Protein AF-A0A183DKF8-F1 (afdb_monomer)

Radius of gyration: 17.33 Å; Cα contacts (8 Å, |Δi|>4): 117; chains: 1; bounding box: 49×32×44 Å

Mean predicted aligned error: 6.71 Å

Sequence (115 aa):
MRLKLEANTQRLRLPPWLKRDIPPLDDANFTRMKKQVKKLKLATVCEEARCPNIGECWGGSKESLSTATIMLMGDTCTRGCKFCSVKTARKPPPLNPEEPLNTAKAIADWGLSYV

Structure (mmCIF, N/CA/C/O backbone):
data_AF-A0A183DKF8-F1
#
_entry.id   AF-A0A183DKF8-F1
#
loop_
_atom_site.group_PDB
_atom_site.id
_atom_site.type_symbol
_atom_site.label_atom_id
_atom_site.label_alt_id
_atom_site.label_comp_id
_atom_site.label_asym_id
_atom_site.label_entity_id
_atom_site.label_seq_id
_atom_site.pdbx_PDB_ins_code
_atom_site.Cartn_x
_atom_site.Cartn_y
_atom_site.Cartn_z
_atom_site.occupancy
_atom_site.B_iso_or_equiv
_atom_site.auth_seq_id
_atom_site.auth_comp_id
_atom_site.auth_asym_id
_atom_site.auth_atom_id
_atom_site.pdbx_PDB_model_num
ATOM 1 N N . MET A 1 1 ? 31.994 3.267 16.272 1.00 41.75 1 MET A N 1
ATOM 2 C CA . MET A 1 1 ? 31.149 4.480 16.338 1.00 41.75 1 MET A CA 1
ATOM 3 C C . MET A 1 1 ? 29.832 4.119 17.024 1.00 41.75 1 MET A C 1
ATOM 5 O O . MET A 1 1 ? 28.989 3.487 16.407 1.00 41.75 1 MET A O 1
ATOM 9 N N . ARG A 1 2 ? 29.686 4.401 18.328 1.00 42.19 2 ARG A N 1
ATOM 10 C CA . ARG A 1 2 ? 28.430 4.177 19.069 1.00 42.19 2 ARG A CA 1
ATOM 11 C C . ARG A 1 2 ? 27.623 5.471 19.024 1.00 42.19 2 ARG A C 1
ATOM 13 O O . ARG A 1 2 ? 28.054 6.464 19.601 1.00 42.19 2 ARG A O 1
ATOM 20 N N . LEU A 1 3 ? 26.488 5.464 18.333 1.00 54.59 3 LEU A N 1
ATOM 21 C CA . LEU A 1 3 ? 25.546 6.582 18.362 1.00 54.59 3 LEU A CA 1
ATOM 22 C C . LEU A 1 3 ? 24.864 6.585 19.738 1.00 54.59 3 LEU A C 1
ATOM 24 O O . LEU A 1 3 ? 24.054 5.709 20.031 1.00 54.59 3 LEU A O 1
ATOM 28 N N . LYS A 1 4 ? 25.241 7.528 20.609 1.00 54.50 4 LYS A N 1
ATOM 29 C CA . LYS A 1 4 ? 24.515 7.807 21.854 1.00 54.50 4 LYS A CA 1
ATOM 30 C C . LYS A 1 4 ? 23.307 8.677 21.505 1.00 54.50 4 LYS A C 1
ATOM 32 O O . LYS A 1 4 ? 23.466 9.735 20.905 1.00 54.50 4 LYS A O 1
ATOM 37 N N . LEU A 1 5 ? 22.109 8.213 21.847 1.00 59.19 5 LEU A N 1
ATOM 38 C CA . LEU A 1 5 ? 20.891 9.016 21.761 1.00 59.19 5 LEU A CA 1
ATOM 39 C C . LEU A 1 5 ? 20.886 9.984 22.947 1.00 59.19 5 LEU A C 1
ATOM 41 O O . LEU A 1 5 ? 20.561 9.588 24.063 1.00 59.19 5 LEU A O 1
ATOM 45 N N . GLU A 1 6 ? 21.296 11.231 22.724 1.00 60.94 6 GLU A N 1
ATOM 46 C CA . GLU A 1 6 ? 21.173 12.274 23.741 1.00 60.94 6 GLU A CA 1
ATOM 47 C C . GLU A 1 6 ? 19.728 12.786 23.820 1.00 60.94 6 GLU A C 1
ATOM 49 O O . GLU A 1 6 ? 19.030 12.951 22.813 1.00 60.94 6 GLU A O 1
ATOM 54 N N . ALA A 1 7 ? 19.270 13.004 25.054 1.00 57.56 7 ALA A N 1
ATOM 55 C CA . ALA A 1 7 ? 17.888 13.270 25.453 1.00 57.56 7 ALA A CA 1
ATOM 56 C C . ALA A 1 7 ? 17.376 14.682 25.096 1.00 57.56 7 ALA A C 1
ATOM 58 O O . ALA A 1 7 ? 16.507 15.222 25.773 1.00 57.56 7 ALA A O 1
ATOM 59 N N . ASN A 1 8 ? 17.907 15.282 24.029 1.00 60.06 8 ASN A N 1
ATOM 60 C CA . ASN A 1 8 ? 17.484 16.577 23.507 1.00 60.06 8 ASN A CA 1
ATOM 61 C C . ASN A 1 8 ? 17.285 16.449 21.988 1.00 60.06 8 ASN A C 1
ATOM 63 O O . ASN A 1 8 ? 18.125 16.820 21.170 1.00 60.06 8 ASN A O 1
ATOM 67 N N . THR A 1 9 ? 16.235 15.719 21.611 1.00 58.97 9 THR A N 1
ATOM 68 C CA . THR A 1 9 ? 16.239 14.909 20.386 1.00 58.97 9 THR A CA 1
ATOM 69 C C . THR A 1 9 ? 15.758 15.687 19.160 1.00 58.97 9 THR A C 1
ATOM 71 O O . THR A 1 9 ? 14.678 15.441 18.621 1.00 58.97 9 THR A O 1
ATOM 74 N N . GLN A 1 10 ? 16.578 16.6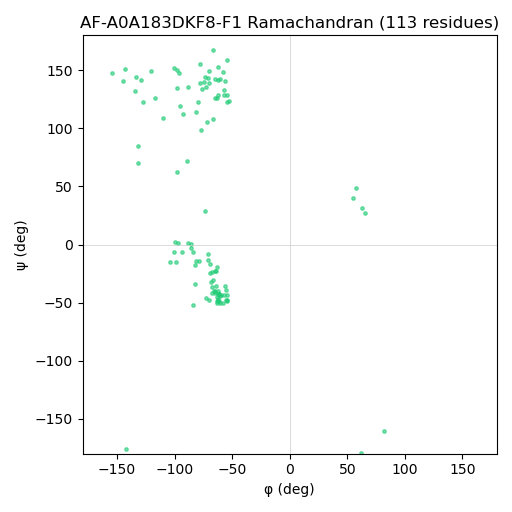18 18.668 1.00 71.50 10 GLN A N 1
ATOM 75 C CA . GLN A 1 10 ? 16.447 17.066 17.281 1.00 71.50 10 GLN A CA 1
ATOM 76 C C . GLN A 1 10 ? 16.573 15.828 16.376 1.00 71.50 10 GLN A C 1
ATOM 78 O O . GLN A 1 10 ? 17.500 15.031 16.539 1.00 71.50 10 GLN A O 1
ATOM 83 N N . ARG A 1 11 ? 15.616 15.615 15.457 1.00 76.19 11 ARG A N 1
ATOM 84 C CA . ARG A 1 11 ? 15.648 14.454 14.550 1.00 76.19 11 ARG A CA 1
ATOM 85 C C . ARG A 1 11 ? 17.002 14.401 13.842 1.00 76.19 11 ARG A C 1
ATOM 87 O O . ARG A 1 11 ? 17.378 15.359 13.166 1.00 76.19 11 ARG A O 1
ATOM 94 N N . LEU A 1 12 ? 17.702 13.273 13.975 1.00 85.81 12 LEU A N 1
ATOM 95 C CA . LEU A 1 12 ? 18.946 13.033 13.250 1.00 85.81 12 LEU A CA 1
ATOM 96 C C . LEU A 1 12 ? 18.680 13.157 11.746 1.00 85.81 12 LEU A C 1
ATOM 98 O O . LEU A 1 12 ? 17.699 12.613 11.231 1.00 85.81 12 LEU A O 1
ATOM 102 N N . ARG A 1 13 ? 19.541 13.897 11.041 1.00 88.81 13 ARG A N 1
ATOM 103 C CA . ARG A 1 13 ? 19.451 14.009 9.581 1.00 88.81 13 ARG A CA 1
ATOM 104 C C . ARG A 1 13 ? 19.719 12.650 8.945 1.00 88.81 13 ARG A C 1
ATOM 106 O O . ARG A 1 13 ? 20.597 11.914 9.393 1.00 88.81 13 ARG A O 1
ATOM 113 N N . LEU A 1 14 ? 18.990 12.352 7.872 1.00 89.06 14 LEU A N 1
ATOM 114 C CA . LEU A 1 14 ? 19.184 11.119 7.120 1.00 89.06 14 LEU A CA 1
ATOM 115 C C . LEU A 1 14 ? 20.581 11.119 6.464 1.00 89.06 14 LEU A C 1
ATOM 117 O O . LEU A 1 14 ? 20.896 12.076 5.741 1.00 89.06 14 LEU A O 1
ATOM 121 N N . PRO A 1 15 ? 21.412 10.084 6.692 1.00 92.81 15 PRO A N 1
ATOM 122 C CA . PRO A 1 15 ? 22.702 9.953 6.025 1.00 92.81 15 PRO A CA 1
ATOM 123 C C . PRO A 1 15 ? 22.553 9.937 4.494 1.00 92.81 15 PRO A C 1
ATOM 125 O O . PRO A 1 15 ? 21.551 9.419 3.999 1.00 92.81 15 PRO A O 1
ATOM 128 N N . PRO A 1 16 ? 23.535 10.451 3.726 1.00 93.12 16 PRO A N 1
ATOM 129 C CA . PRO A 1 16 ? 23.439 10.517 2.266 1.00 93.12 16 PRO A CA 1
ATOM 130 C C . PRO A 1 16 ? 23.153 9.171 1.588 1.00 93.12 16 PRO A C 1
ATOM 132 O O . PRO A 1 16 ? 22.327 9.122 0.690 1.00 93.12 16 PRO A O 1
ATOM 135 N N . TRP A 1 17 ? 23.759 8.081 2.065 1.00 91.69 17 TRP A N 1
ATOM 136 C CA . TRP A 1 17 ? 23.607 6.732 1.498 1.00 91.69 17 TRP A CA 1
ATOM 137 C C . TRP A 1 17 ? 22.230 6.090 1.732 1.00 91.69 17 TRP A C 1
ATOM 139 O O . TRP A 1 17 ? 21.927 5.070 1.124 1.00 91.69 17 TRP A O 1
ATOM 149 N N . LEU A 1 18 ? 21.407 6.655 2.621 1.00 90.38 18 LEU A N 1
ATOM 150 C CA . LEU A 1 18 ? 20.053 6.167 2.908 1.00 90.38 18 LEU A CA 1
ATOM 151 C C . LEU A 1 18 ? 18.976 7.004 2.198 1.00 90.38 18 LEU A C 1
ATOM 153 O O . LEU A 1 18 ? 17.790 6.675 2.254 1.00 90.38 18 LEU A O 1
ATOM 157 N N . LYS A 1 19 ? 19.368 8.108 1.549 1.00 90.12 19 LYS A N 1
ATOM 158 C CA . LYS A 1 19 ? 18.454 8.912 0.738 1.00 90.12 19 LYS A CA 1
ATOM 159 C C . LYS A 1 19 ? 18.087 8.144 -0.526 1.00 90.12 19 LYS A C 1
ATOM 161 O O . LYS A 1 19 ? 18.915 7.447 -1.102 1.00 90.12 19 LYS A O 1
ATOM 166 N N . ARG A 1 20 ? 16.837 8.303 -0.940 1.00 86.50 20 ARG A N 1
ATOM 167 C CA . ARG A 1 20 ? 16.294 7.759 -2.182 1.00 86.50 20 ARG A CA 1
ATOM 168 C C . ARG A 1 20 ? 15.783 8.895 -3.039 1.00 86.50 20 ARG A C 1
ATOM 170 O O . ARG A 1 20 ? 15.315 9.904 -2.502 1.00 86.50 20 ARG A O 1
ATOM 177 N N . ASP A 1 21 ? 15.859 8.694 -4.341 1.00 82.50 21 ASP A N 1
ATOM 178 C CA . ASP A 1 21 ? 15.272 9.612 -5.298 1.00 82.50 21 ASP A CA 1
ATOM 179 C C . ASP A 1 21 ? 13.749 9.528 -5.247 1.00 82.50 21 ASP A C 1
ATOM 181 O O . ASP A 1 21 ? 13.154 8.501 -4.904 1.00 82.50 21 ASP A O 1
ATOM 185 N N . ILE A 1 22 ? 13.110 10.655 -5.542 1.00 80.94 22 ILE A N 1
ATOM 186 C CA . ILE A 1 22 ? 11.655 10.728 -5.598 1.00 80.94 22 ILE A CA 1
ATOM 187 C C . ILE A 1 22 ? 11.218 10.067 -6.910 1.00 80.94 22 ILE A C 1
ATOM 189 O O . ILE A 1 22 ? 11.798 10.389 -7.949 1.00 80.94 22 ILE A O 1
ATOM 193 N N . PRO A 1 23 ? 10.203 9.180 -6.889 1.00 74.44 23 PRO A N 1
ATOM 194 C CA . PRO A 1 23 ? 9.689 8.565 -8.103 1.00 74.44 23 PR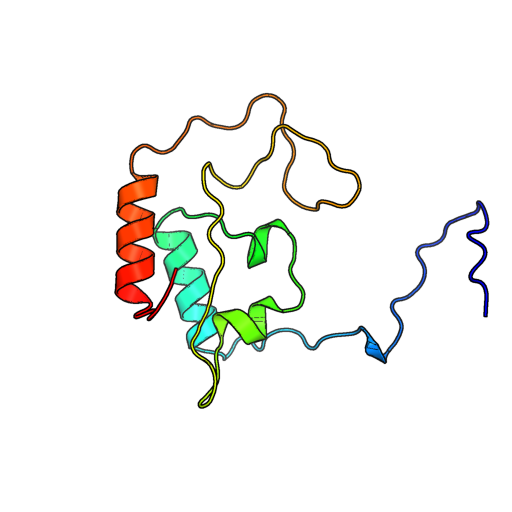O A CA 1
ATOM 195 C C . PRO A 1 23 ? 9.296 9.647 -9.114 1.00 74.44 23 PRO A C 1
ATOM 197 O O . PRO A 1 23 ? 8.564 10.578 -8.744 1.00 74.44 23 PRO A O 1
ATOM 200 N N . PRO A 1 24 ? 9.774 9.565 -10.359 1.00 71.50 24 PRO A N 1
ATOM 201 C CA . PRO A 1 24 ? 9.524 10.606 -11.332 1.00 71.50 24 PRO A CA 1
ATOM 202 C C . PRO A 1 24 ? 8.063 10.519 -11.816 1.00 71.50 24 PRO A C 1
ATOM 204 O O . PRO A 1 24 ? 7.476 9.444 -11.942 1.00 71.50 24 PRO A O 1
ATOM 207 N N . LEU A 1 25 ? 7.418 11.679 -11.985 1.00 71.00 25 LEU A N 1
ATOM 208 C CA . LEU A 1 25 ? 5.975 11.778 -12.269 1.00 71.00 25 LEU A CA 1
ATOM 209 C C . LEU A 1 25 ? 5.595 11.277 -13.673 1.00 71.00 25 LEU A C 1
ATOM 211 O O . LEU A 1 25 ? 4.418 11.038 -13.938 1.00 71.00 25 LEU A O 1
ATOM 215 N N . ASP A 1 26 ? 6.573 11.151 -14.562 1.00 78.44 26 ASP A N 1
ATOM 216 C CA . ASP A 1 26 ? 6.460 10.644 -15.928 1.00 78.44 26 ASP A CA 1
ATOM 217 C C . ASP A 1 26 ? 6.569 9.112 -16.019 1.00 78.44 26 ASP A C 1
ATOM 219 O O . ASP A 1 26 ? 6.351 8.554 -17.095 1.00 78.44 26 ASP A O 1
ATOM 223 N N . ASP A 1 27 ? 6.811 8.409 -14.905 1.00 85.00 27 ASP A N 1
ATOM 224 C CA . ASP A 1 27 ? 6.728 6.951 -14.870 1.00 85.00 27 ASP A CA 1
ATOM 225 C C . ASP A 1 27 ? 5.269 6.499 -15.085 1.00 85.00 27 ASP A C 1
ATOM 227 O O . ASP A 1 27 ? 4.371 6.644 -14.236 1.00 85.00 27 ASP A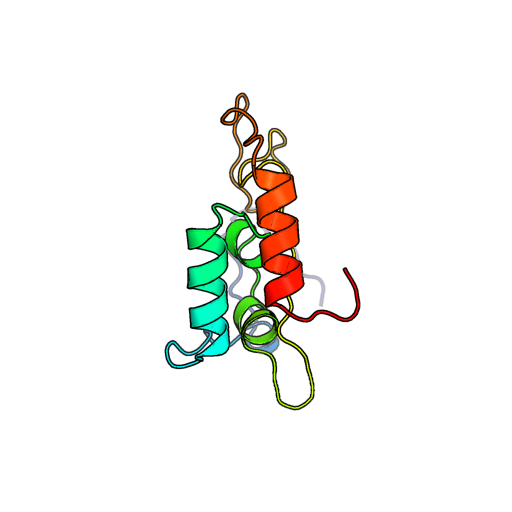 O 1
ATOM 231 N N . ALA A 1 28 ? 5.029 5.947 -16.276 1.00 87.25 28 ALA A N 1
ATOM 232 C CA . ALA A 1 28 ? 3.721 5.485 -16.709 1.00 87.25 28 ALA A CA 1
ATOM 233 C C . ALA A 1 28 ? 3.202 4.320 -15.852 1.00 87.25 28 ALA A C 1
ATOM 235 O O . ALA A 1 28 ? 1.998 4.255 -15.581 1.00 87.25 28 ALA A O 1
ATOM 236 N N . ASN A 1 29 ? 4.085 3.427 -15.395 1.00 87.69 29 ASN A N 1
ATOM 237 C CA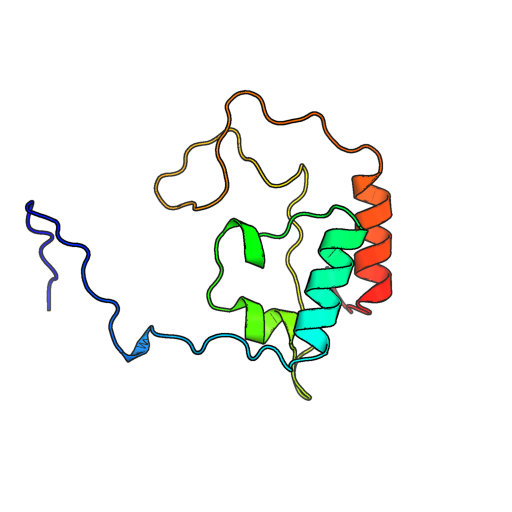 . ASN A 1 29 ? 3.722 2.279 -14.570 1.00 87.69 29 ASN A CA 1
ATOM 238 C C . ASN A 1 29 ? 3.359 2.720 -13.156 1.00 87.69 29 ASN A C 1
ATOM 240 O O . ASN A 1 29 ? 2.285 2.356 -12.669 1.00 87.69 29 ASN A O 1
ATOM 244 N N . PHE A 1 30 ? 4.164 3.592 -12.546 1.00 89.81 30 PHE A N 1
ATOM 245 C CA . PHE A 1 30 ? 3.835 4.196 -11.254 1.00 89.81 30 PHE A CA 1
ATOM 246 C C . PHE A 1 30 ? 2.467 4.892 -11.300 1.00 89.81 30 PHE A C 1
ATOM 248 O O . PHE A 1 30 ? 1.596 4.665 -10.453 1.00 89.81 30 PHE A O 1
ATOM 255 N N . THR A 1 31 ? 2.236 5.707 -12.333 1.00 90.38 31 THR A N 1
ATOM 256 C CA . THR A 1 31 ? 0.974 6.435 -12.512 1.00 90.38 31 THR A CA 1
ATOM 257 C C . THR A 1 31 ? -0.210 5.493 -12.741 1.00 90.38 31 THR A C 1
ATOM 259 O O . THR A 1 31 ? -1.299 5.722 -12.203 1.00 90.38 31 THR A O 1
ATOM 262 N N . ARG A 1 32 ? -0.018 4.422 -13.520 1.00 89.81 32 ARG A N 1
ATOM 263 C CA . ARG A 1 32 ? -1.018 3.370 -13.746 1.00 89.81 32 ARG A CA 1
ATOM 264 C C . ARG A 1 32 ? -1.379 2.663 -12.439 1.00 89.81 32 ARG A C 1
ATOM 266 O O . ARG A 1 32 ? -2.568 2.580 -12.131 1.00 89.81 32 ARG A O 1
ATOM 273 N N . MET A 1 33 ? -0.391 2.237 -11.649 1.00 90.44 33 MET A N 1
ATOM 274 C CA . MET A 1 33 ? -0.598 1.600 -10.339 1.00 90.44 33 MET A CA 1
ATOM 275 C C . MET A 1 33 ? -1.372 2.495 -9.388 1.00 90.44 33 MET A C 1
ATOM 277 O O . MET A 1 33 ? -2.423 2.100 -8.882 1.00 90.44 33 MET A O 1
ATOM 281 N N . LYS A 1 34 ? -0.943 3.749 -9.249 1.00 91.88 34 LYS A N 1
ATOM 282 C CA . LYS A 1 34 ? -1.627 4.729 -8.405 1.00 91.88 34 LYS A CA 1
ATOM 283 C C . LYS A 1 34 ? -3.092 4.924 -8.794 1.00 91.88 34 LYS A C 1
ATOM 285 O O . LYS A 1 34 ? -3.973 4.982 -7.935 1.00 91.88 34 LYS A O 1
ATOM 290 N N . LYS A 1 35 ? -3.382 5.017 -10.096 1.00 92.94 35 LYS A N 1
ATOM 291 C CA . LYS A 1 35 ? -4.760 5.138 -10.601 1.00 92.94 35 LYS A CA 1
ATOM 292 C C . LYS A 1 35 ? -5.579 3.884 -10.313 1.00 92.94 35 LYS A C 1
ATOM 294 O O . LYS A 1 35 ? -6.741 4.006 -9.933 1.00 92.94 35 LYS A O 1
ATOM 299 N N . GLN A 1 36 ? -4.997 2.704 -10.493 1.00 92.50 36 GLN A N 1
ATOM 300 C CA . GLN A 1 36 ? -5.700 1.438 -10.328 1.00 92.50 36 GLN A CA 1
ATOM 301 C C . GLN A 1 36 ? -6.033 1.147 -8.862 1.00 92.50 36 GLN A C 1
ATOM 303 O O . GLN A 1 36 ? -7.193 0.868 -8.566 1.00 92.50 36 GLN A O 1
ATOM 308 N N . VAL A 1 37 ? -5.068 1.301 -7.948 1.00 94.38 37 VAL A N 1
ATOM 309 C CA . VAL A 1 37 ? -5.274 1.159 -6.493 1.00 94.38 37 VAL A CA 1
ATOM 310 C C . VAL A 1 37 ? -6.409 2.074 -6.029 1.00 94.38 37 VAL A C 1
ATOM 312 O O . VAL A 1 37 ? -7.370 1.621 -5.402 1.00 94.38 37 VAL A O 1
ATOM 315 N N . LYS A 1 38 ? -6.378 3.345 -6.455 1.00 94.50 38 LYS A N 1
ATOM 316 C CA . LYS A 1 38 ? -7.437 4.316 -6.158 1.00 94.50 38 LYS A CA 1
ATOM 317 C C . LYS A 1 38 ? -8.791 3.920 -6.757 1.00 94.50 38 LYS A C 1
ATOM 319 O O . LYS A 1 38 ? -9.809 4.021 -6.077 1.00 94.50 38 LYS A O 1
ATOM 324 N N . LYS A 1 39 ? -8.823 3.479 -8.019 1.00 96.00 39 LYS A N 1
ATOM 325 C CA . LYS A 1 39 ? -10.054 3.068 -8.720 1.00 96.00 39 LYS A CA 1
ATOM 326 C C . LYS A 1 39 ? -10.718 1.866 -8.045 1.00 96.00 39 LYS A C 1
ATOM 328 O O . LYS A 1 39 ? -11.939 1.835 -7.936 1.00 96.00 39 LYS A O 1
ATOM 333 N N . LEU A 1 40 ? -9.920 0.900 -7.594 1.00 96.12 40 LEU A N 1
ATOM 334 C CA . LEU A 1 40 ? -10.385 -0.335 -6.958 1.00 96.12 40 LEU A CA 1
ATOM 335 C C . LEU A 1 40 ? -10.635 -0.188 -5.449 1.00 96.12 40 LEU A C 1
ATOM 337 O O . LEU A 1 40 ? -11.067 -1.148 -4.812 1.00 96.12 40 LEU A O 1
ATOM 341 N N . LYS A 1 41 ? -10.419 1.013 -4.889 1.00 96.19 41 LYS A N 1
ATOM 342 C CA . LYS A 1 41 ? -10.567 1.314 -3.456 1.00 96.19 41 LYS A CA 1
ATOM 343 C C . LYS A 1 41 ? -9.727 0.375 -2.578 1.00 96.19 41 LYS A C 1
ATOM 345 O O . LYS A 1 41 ? -10.200 -0.086 -1.543 1.00 96.19 41 LYS A O 1
ATOM 350 N N . LEU A 1 42 ? -8.506 0.073 -3.018 1.00 97.06 42 LEU A N 1
ATOM 351 C CA . LEU A 1 42 ? -7.562 -0.770 -2.286 1.00 97.06 42 LEU A CA 1
ATOM 352 C C . LEU A 1 42 ? -6.573 0.098 -1.506 1.00 97.06 42 LEU A C 1
ATOM 354 O O . LEU A 1 42 ? -6.239 1.201 -1.936 1.00 97.06 42 LEU A O 1
ATOM 358 N N . ALA A 1 43 ? -6.090 -0.420 -0.381 1.00 97.06 43 ALA A N 1
ATOM 359 C CA . ALA A 1 43 ? -4.972 0.155 0.355 1.00 97.06 43 ALA A CA 1
ATOM 360 C C . ALA A 1 43 ? -3.688 -0.622 0.039 1.00 97.06 43 ALA A C 1
ATOM 362 O O . ALA A 1 43 ? -3.725 -1.816 -0.264 1.00 97.06 43 ALA A O 1
ATOM 363 N N . THR A 1 44 ? -2.534 0.037 0.127 1.00 97.19 44 THR A N 1
ATOM 364 C CA . THR A 1 44 ? -1.230 -0.624 -0.016 1.00 97.19 44 THR A CA 1
ATOM 365 C C . THR A 1 44 ? -0.285 -0.178 1.085 1.00 97.19 44 THR A C 1
ATOM 367 O O . THR A 1 44 ? -0.262 0.992 1.468 1.00 97.19 44 THR A O 1
ATOM 370 N N . VAL A 1 45 ? 0.564 -1.091 1.559 1.00 97.06 45 VAL A N 1
ATOM 371 C CA . VAL A 1 45 ? 1.605 -0.729 2.539 1.00 97.06 45 VAL A CA 1
ATOM 372 C C . VAL A 1 45 ? 2.653 0.182 1.902 1.00 97.06 45 VAL A C 1
ATOM 374 O O . VAL A 1 45 ? 3.297 0.970 2.591 1.00 97.06 45 VAL A O 1
ATOM 377 N N . CYS A 1 46 ? 2.785 0.116 0.575 1.00 95.06 46 CYS A N 1
ATOM 378 C CA . CYS A 1 46 ? 3.642 0.986 -0.213 1.00 95.06 46 CYS A CA 1
ATOM 379 C C . CYS A 1 46 ? 3.329 2.467 0.064 1.00 95.06 46 CYS A C 1
ATOM 381 O O . CYS A 1 46 ? 4.243 3.237 0.363 1.00 95.06 46 CYS A O 1
ATOM 383 N N . GLU A 1 47 ? 2.047 2.844 0.032 1.00 95.19 47 GLU A N 1
ATOM 384 C CA . GLU A 1 47 ? 1.592 4.212 0.304 1.00 95.19 47 GLU A CA 1
ATOM 385 C C . GLU A 1 47 ? 1.415 4.476 1.805 1.00 95.19 47 GLU A C 1
ATOM 387 O O . GLU A 1 47 ? 1.999 5.424 2.337 1.00 95.19 47 GLU A O 1
ATOM 392 N N . GLU A 1 48 ? 0.669 3.624 2.515 1.00 97.00 48 GLU A N 1
ATOM 393 C CA . GLU A 1 48 ? 0.257 3.898 3.900 1.00 97.00 48 GLU A CA 1
ATOM 394 C C . GLU A 1 48 ? 1.430 3.885 4.889 1.00 97.00 48 GLU A C 1
ATOM 396 O O . GLU A 1 48 ? 1.459 4.663 5.845 1.00 97.00 48 GLU A O 1
ATOM 401 N N . ALA A 1 49 ? 2.449 3.052 4.646 1.00 95.88 49 ALA A N 1
ATOM 402 C CA . ALA A 1 49 ? 3.663 3.037 5.459 1.00 95.88 49 ALA A CA 1
ATOM 403 C C . ALA A 1 49 ? 4.744 4.014 4.965 1.00 95.88 49 ALA A C 1
ATOM 405 O O . ALA A 1 49 ? 5.803 4.095 5.588 1.00 95.88 49 ALA A O 1
ATOM 406 N N . ARG A 1 50 ? 4.483 4.777 3.891 1.00 93.50 50 ARG A N 1
ATOM 407 C CA . ARG A 1 50 ? 5.428 5.725 3.270 1.00 93.50 50 ARG A CA 1
ATOM 408 C C . ARG A 1 50 ? 6.724 5.044 2.825 1.00 93.50 50 ARG A C 1
ATOM 410 O O . ARG A 1 50 ? 7.823 5.497 3.150 1.00 93.50 50 ARG A O 1
ATOM 417 N N . CYS A 1 51 ? 6.590 3.926 2.115 1.00 93.94 51 CYS A N 1
ATOM 418 C CA . CYS A 1 51 ? 7.728 3.116 1.705 1.00 93.94 51 CYS A CA 1
ATOM 419 C C . CYS A 1 51 ? 8.652 3.907 0.755 1.00 93.94 51 CYS A C 1
ATOM 421 O O . CYS A 1 51 ? 8.189 4.377 -0.287 1.00 93.94 51 CYS A O 1
ATOM 423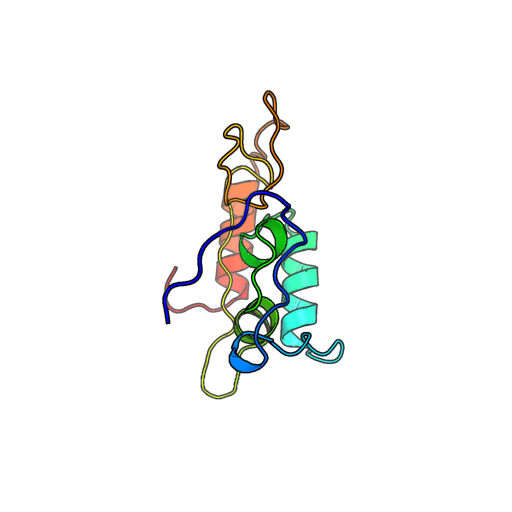 N N . PRO A 1 52 ? 9.963 4.017 1.042 1.00 91.88 52 PRO A N 1
ATOM 424 C CA . PRO A 1 52 ? 10.900 4.726 0.170 1.00 91.88 52 PRO A CA 1
ATOM 425 C C . PRO A 1 52 ? 11.188 3.987 -1.149 1.00 91.88 52 PRO A C 1
ATOM 427 O O . PRO A 1 52 ? 11.855 4.551 -2.008 1.00 91.88 52 PRO A O 1
ATOM 430 N N . ASN A 1 53 ? 10.714 2.744 -1.312 1.00 91.12 53 ASN A N 1
ATOM 431 C CA . ASN A 1 53 ? 10.910 1.927 -2.519 1.00 91.12 53 ASN A CA 1
ATOM 432 C C . ASN A 1 53 ? 9.714 1.984 -3.478 1.00 91.12 53 ASN A C 1
ATOM 434 O O . ASN A 1 53 ? 9.719 1.290 -4.486 1.00 91.12 53 ASN A O 1
ATOM 438 N N . ILE A 1 54 ? 8.661 2.754 -3.173 1.00 91.88 54 ILE A N 1
ATOM 439 C CA . ILE A 1 54 ? 7.407 2.702 -3.942 1.00 91.88 54 ILE A CA 1
ATOM 440 C C . ILE A 1 54 ? 7.607 2.964 -5.443 1.00 91.88 54 ILE A C 1
ATOM 442 O O . ILE A 1 54 ? 6.945 2.323 -6.251 1.00 91.88 54 ILE A O 1
ATOM 446 N N . GLY A 1 55 ? 8.535 3.853 -5.817 1.00 89.31 55 GLY A N 1
ATOM 447 C CA . GLY A 1 55 ? 8.862 4.123 -7.221 1.00 89.31 55 GLY A CA 1
ATOM 448 C C . GLY A 1 55 ? 9.428 2.905 -7.936 1.00 89.31 55 GLY A C 1
ATOM 449 O O . GLY A 1 55 ? 8.915 2.522 -8.975 1.00 89.31 55 GLY A O 1
ATOM 450 N N . GLU A 1 56 ? 10.425 2.261 -7.335 1.00 87.69 56 GLU A N 1
ATOM 451 C CA . GLU A 1 56 ? 11.050 1.048 -7.869 1.00 87.69 56 GLU A CA 1
ATOM 452 C C . GLU A 1 56 ? 10.042 -0.104 -7.958 1.00 87.69 56 GLU A C 1
ATOM 454 O O . GLU A 1 56 ? 9.892 -0.720 -9.010 1.00 87.69 56 GLU A O 1
ATOM 459 N N . CYS A 1 57 ? 9.286 -0.350 -6.881 1.00 89.56 57 CYS A N 1
ATOM 460 C CA . CYS A 1 57 ? 8.313 -1.436 -6.850 1.00 89.56 57 CYS A CA 1
ATOM 461 C C . CYS A 1 57 ? 7.194 -1.229 -7.881 1.00 89.56 57 CYS A C 1
ATOM 463 O O . CYS A 1 57 ? 6.875 -2.150 -8.623 1.00 89.56 57 CYS A O 1
ATOM 465 N N . TRP A 1 58 ? 6.585 -0.042 -7.948 1.00 90.25 58 TRP A N 1
ATOM 466 C CA . TRP A 1 58 ? 5.433 0.191 -8.829 1.00 90.25 58 TRP A CA 1
ATOM 467 C C . TRP A 1 58 ? 5.830 0.485 -10.274 1.00 90.25 58 TRP A C 1
ATOM 469 O O . TRP A 1 58 ? 5.100 0.102 -11.188 1.00 90.25 58 TRP A O 1
ATOM 479 N N . GLY A 1 59 ? 6.962 1.157 -10.482 1.00 86.06 59 GLY A N 1
ATOM 480 C CA . GLY A 1 59 ? 7.508 1.442 -11.805 1.00 86.06 59 GLY A CA 1
ATOM 481 C C . GLY A 1 59 ? 7.927 0.167 -12.532 1.00 86.06 59 GLY A C 1
ATOM 482 O O . GLY A 1 59 ? 7.618 -0.003 -13.713 1.00 86.06 59 GLY A O 1
ATOM 483 N N . GLY A 1 60 ? 8.536 -0.782 -11.811 1.00 76.75 60 GLY A N 1
ATOM 484 C CA . GLY A 1 60 ? 9.196 -1.934 -12.426 1.00 76.75 60 GLY A CA 1
ATOM 485 C C . GLY A 1 60 ? 10.359 -1.508 -13.337 1.00 76.75 60 GLY A C 1
ATOM 486 O O . GLY A 1 60 ? 10.660 -0.327 -13.503 1.00 76.75 60 GLY A O 1
ATOM 487 N N . SER A 1 61 ? 11.029 -2.472 -13.956 1.00 70.12 61 SER A N 1
ATOM 488 C CA . SER A 1 61 ? 12.062 -2.241 -14.971 1.00 70.12 61 SER A CA 1
ATOM 489 C C . SER A 1 61 ? 11.977 -3.301 -16.073 1.00 70.12 61 SER A C 1
ATOM 491 O O . SER A 1 61 ? 11.083 -4.145 -16.075 1.00 70.12 61 SER A O 1
ATOM 493 N N . LYS A 1 62 ? 12.907 -3.290 -17.037 1.00 63.88 62 LYS A N 1
ATOM 494 C CA . LYS A 1 62 ? 12.987 -4.376 -18.033 1.00 63.88 62 LYS A CA 1
ATOM 495 C C . LYS A 1 62 ? 13.348 -5.721 -17.388 1.00 63.88 62 LYS A C 1
ATOM 497 O O . LYS A 1 62 ? 13.057 -6.769 -17.951 1.00 63.88 62 LYS A O 1
ATOM 502 N N . GLU A 1 63 ? 13.968 -5.671 -16.214 1.00 70.19 63 GLU A N 1
ATOM 503 C CA . GLU A 1 63 ? 14.471 -6.804 -15.444 1.00 70.19 63 GLU A CA 1
ATOM 504 C C . GLU A 1 63 ? 13.580 -7.158 -14.241 1.00 70.19 63 GLU A C 1
ATOM 506 O O . GLU A 1 63 ? 13.723 -8.245 -13.686 1.00 70.19 63 GLU A O 1
ATOM 511 N N . SER A 1 64 ? 12.664 -6.271 -13.826 1.00 71.62 64 SER A N 1
ATOM 512 C CA . SER A 1 64 ? 11.786 -6.481 -12.666 1.00 71.62 64 SER A CA 1
ATOM 513 C C . SER A 1 64 ? 10.329 -6.110 -12.957 1.00 71.62 64 SER A C 1
ATOM 515 O O . SER A 1 64 ? 10.026 -5.052 -13.501 1.00 71.62 64 SER A O 1
ATOM 517 N N . LEU A 1 65 ? 9.396 -6.988 -12.591 1.00 78.19 65 LEU A N 1
ATOM 518 C CA . LEU A 1 65 ? 7.966 -6.739 -12.780 1.00 78.19 65 LEU A CA 1
ATOM 519 C C . LEU A 1 65 ? 7.454 -5.699 -11.775 1.00 78.19 65 LEU A C 1
ATOM 521 O O . LEU A 1 65 ? 7.854 -5.700 -10.607 1.00 78.19 65 LEU A O 1
ATOM 525 N N . SER A 1 66 ? 6.509 -4.861 -12.210 1.00 84.38 66 SER A N 1
ATOM 526 C CA . SER A 1 66 ? 5.761 -3.981 -11.308 1.00 84.38 66 SER A CA 1
ATOM 527 C C . SER A 1 66 ? 5.113 -4.812 -10.198 1.00 84.38 66 SER A C 1
ATOM 529 O O . SER A 1 66 ? 4.336 -5.723 -10.467 1.00 84.38 66 SER A O 1
ATOM 531 N N . THR A 1 67 ? 5.434 -4.489 -8.950 1.00 88.06 67 THR A N 1
ATOM 532 C CA . THR A 1 67 ? 5.034 -5.224 -7.750 1.00 88.06 67 THR A CA 1
ATOM 533 C C . THR A 1 67 ? 4.414 -4.268 -6.737 1.00 88.06 67 THR A C 1
ATOM 535 O O . THR A 1 67 ? 4.894 -3.153 -6.530 1.00 88.06 67 THR A O 1
ATOM 538 N N . ALA A 1 68 ? 3.368 -4.711 -6.045 1.00 91.38 68 ALA A N 1
ATOM 539 C CA . ALA A 1 68 ? 2.767 -3.970 -4.946 1.00 91.38 68 ALA A CA 1
ATOM 540 C C . ALA A 1 68 ? 2.308 -4.922 -3.839 1.00 91.38 68 ALA A C 1
ATOM 542 O O . ALA A 1 68 ? 1.934 -6.063 -4.094 1.00 91.38 68 ALA A O 1
ATOM 543 N N . THR A 1 69 ? 2.299 -4.428 -2.603 1.00 94.25 69 THR A N 1
ATOM 544 C CA . THR A 1 69 ? 1.783 -5.171 -1.451 1.00 94.25 69 THR A CA 1
ATOM 545 C C . THR A 1 69 ? 0.483 -4.529 -0.985 1.00 94.25 69 THR A C 1
ATOM 547 O O . THR A 1 69 ? 0.477 -3.418 -0.440 1.00 94.25 69 THR A O 1
ATOM 550 N N . ILE A 1 70 ? -0.620 -5.235 -1.226 1.00 95.25 70 ILE A N 1
ATOM 551 C CA . ILE A 1 70 ? -1.967 -4.818 -0.834 1.00 95.25 70 ILE A CA 1
ATOM 552 C C . ILE A 1 70 ? -2.116 -4.966 0.681 1.00 95.25 70 ILE A C 1
ATOM 554 O O . ILE A 1 70 ? -1.712 -5.966 1.272 1.00 95.25 70 ILE A O 1
ATOM 558 N N . MET A 1 71 ? -2.703 -3.953 1.309 1.00 96.62 71 MET A N 1
ATOM 559 C CA . MET A 1 71 ? -3.182 -4.028 2.681 1.00 96.62 71 MET A CA 1
ATOM 560 C C . MET A 1 71 ? -4.661 -4.385 2.663 1.00 96.62 71 MET A C 1
ATOM 562 O O . MET A 1 71 ? -5.473 -3.648 2.108 1.00 96.62 71 MET A O 1
ATOM 566 N N . LEU A 1 72 ? -4.988 -5.520 3.272 1.00 96.19 72 LEU A N 1
ATOM 567 C CA . LEU A 1 72 ? -6.367 -5.934 3.495 1.00 96.19 72 LEU A CA 1
ATOM 568 C C . LEU A 1 72 ? -6.964 -5.167 4.675 1.00 96.19 72 LEU A C 1
ATOM 570 O O . LEU A 1 72 ? -6.239 -4.765 5.589 1.00 96.19 72 LEU A O 1
ATOM 574 N N . MET A 1 73 ? -8.291 -5.045 4.687 1.00 96.25 73 MET A N 1
ATOM 575 C CA . MET A 1 73 ? -9.053 -4.357 5.732 1.00 96.25 73 MET A CA 1
ATOM 576 C C . MET A 1 73 ? -8.786 -2.842 5.794 1.00 96.25 73 MET A C 1
ATOM 578 O O . MET A 1 73 ? -8.960 -2.212 6.840 1.00 96.25 73 MET A O 1
ATOM 582 N N . GLY A 1 74 ? -8.412 -2.247 4.660 1.00 95.12 74 GLY A N 1
ATOM 583 C CA . GLY A 1 74 ? -8.235 -0.804 4.506 1.00 95.12 74 GLY A CA 1
ATOM 584 C C . GLY A 1 74 ? -6.896 -0.244 5.000 1.00 95.12 74 GLY A C 1
ATOM 585 O O . GLY A 1 74 ? -5.885 -0.933 5.116 1.00 95.12 74 GLY A O 1
ATOM 586 N N . ASP A 1 75 ? -6.886 1.066 5.247 1.00 96.75 75 ASP A N 1
ATOM 587 C CA . ASP A 1 75 ? -5.685 1.883 5.479 1.00 96.75 75 ASP A CA 1
ATOM 588 C C . ASP A 1 75 ? -5.395 2.173 6.963 1.00 96.75 75 ASP A C 1
ATOM 590 O O . ASP A 1 75 ? -4.470 2.917 7.298 1.00 96.75 75 ASP A O 1
ATOM 594 N N . THR A 1 76 ? -6.216 1.632 7.864 1.00 97.31 76 THR A N 1
ATOM 595 C CA . THR A 1 76 ? -6.248 2.039 9.267 1.00 97.31 76 THR A CA 1
ATOM 596 C C . THR A 1 76 ? -6.109 0.835 10.190 1.00 97.31 76 THR A C 1
ATOM 598 O O . THR A 1 76 ? -6.923 -0.084 10.180 1.00 97.31 76 THR A O 1
ATOM 601 N N . CYS A 1 77 ? -5.097 0.868 11.055 1.00 97.38 77 CYS A N 1
ATOM 602 C CA . CYS A 1 77 ? -4.850 -0.155 12.061 1.00 97.38 77 CYS A CA 1
ATOM 603 C C . CYS A 1 77 ? -5.448 0.242 13.420 1.00 97.38 77 CYS A C 1
ATOM 605 O O . CYS A 1 77 ? -5.456 1.410 13.810 1.00 97.38 77 CYS A O 1
ATOM 607 N N . THR A 1 78 ? -5.892 -0.739 14.204 1.00 97.88 78 THR A N 1
ATOM 608 C CA . THR A 1 78 ? -6.318 -0.515 15.597 1.00 97.88 78 THR A CA 1
ATOM 609 C C . THR A 1 78 ? -5.146 -0.456 16.578 1.00 97.88 78 THR A C 1
ATOM 611 O O . THR A 1 78 ? -5.304 -0.005 17.714 1.00 97.88 78 THR A O 1
ATOM 614 N N . ARG A 1 79 ? -3.950 -0.886 16.150 1.00 97.38 79 ARG A N 1
ATOM 615 C CA . ARG A 1 79 ? -2.722 -0.896 16.953 1.00 97.38 79 ARG A CA 1
ATOM 616 C C . ARG A 1 79 ? -1.860 0.326 16.645 1.00 97.38 79 ARG A C 1
ATOM 618 O O . ARG A 1 79 ? -1.585 0.623 15.491 1.00 97.38 79 ARG A O 1
ATOM 625 N N . GLY A 1 80 ? -1.354 0.974 17.694 1.00 95.38 80 GLY A N 1
ATOM 626 C CA . GLY A 1 80 ? -0.437 2.117 17.598 1.00 95.38 80 GLY A CA 1
ATOM 627 C C . GLY A 1 80 ? 1.033 1.724 17.757 1.00 95.38 80 GLY A C 1
ATOM 628 O O . GLY A 1 80 ? 1.679 2.129 18.727 1.00 95.38 80 GLY A O 1
ATOM 629 N N . CYS A 1 81 ? 1.564 0.901 16.850 1.00 97.12 81 CYS A N 1
ATOM 630 C CA . CYS A 1 81 ? 2.976 0.503 16.874 1.00 97.12 81 CYS A CA 1
ATOM 631 C C . CYS A 1 81 ? 3.887 1.731 16.695 1.00 97.12 81 CYS A C 1
ATOM 633 O O . CYS A 1 81 ? 3.730 2.479 15.737 1.00 97.12 81 CYS A O 1
ATOM 635 N N . LYS A 1 82 ? 4.879 1.921 17.576 1.00 95.19 82 LYS A N 1
ATOM 636 C CA . LYS A 1 82 ? 5.714 3.144 17.613 1.00 95.19 82 LYS A CA 1
ATOM 637 C C . LYS A 1 82 ? 6.564 3.392 16.361 1.00 95.19 82 LYS A C 1
ATOM 639 O O . LYS A 1 82 ? 7.008 4.514 16.153 1.00 95.19 82 LYS A O 1
ATOM 644 N N . PHE A 1 83 ? 6.792 2.361 15.553 1.00 94.62 83 PHE A N 1
ATOM 645 C CA . PHE A 1 83 ? 7.553 2.438 14.305 1.00 94.62 83 PHE A CA 1
ATOM 646 C C . PHE A 1 83 ? 6.664 2.556 13.057 1.00 94.62 83 PHE A C 1
ATOM 648 O O . PHE A 1 83 ? 7.170 2.837 11.974 1.00 94.62 83 PHE A O 1
ATOM 655 N N . CYS A 1 84 ? 5.362 2.280 13.174 1.00 96.56 84 CYS A N 1
ATOM 656 C CA . CYS A 1 84 ? 4.475 2.149 12.025 1.00 96.56 84 CYS A CA 1
ATOM 657 C C . CYS A 1 84 ? 3.881 3.508 11.643 1.00 96.56 84 CYS A C 1
ATOM 659 O O . C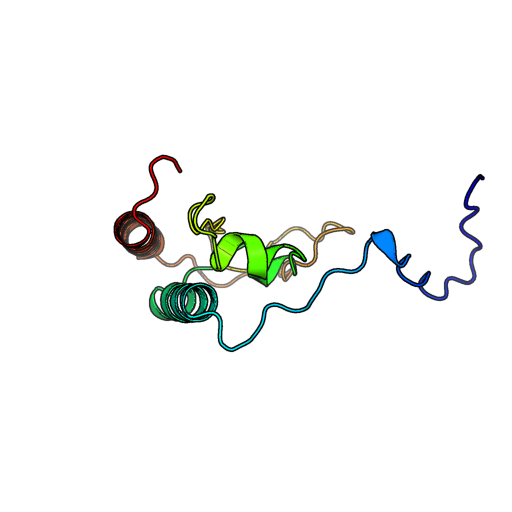YS A 1 84 ? 3.427 4.249 12.512 1.00 96.56 84 CYS A O 1
ATOM 661 N N . SER A 1 85 ? 3.863 3.814 10.343 1.00 96.50 85 SER A N 1
ATOM 662 C CA . SER A 1 85 ? 3.295 5.067 9.817 1.00 96.50 85 SER A CA 1
ATOM 663 C C . SER A 1 85 ? 1.830 4.955 9.378 1.00 96.50 85 SER A C 1
ATOM 665 O O . SER A 1 85 ? 1.226 5.977 9.059 1.00 96.50 85 SER A O 1
ATOM 667 N N . VAL A 1 86 ? 1.263 3.743 9.383 1.00 97.56 86 VAL A N 1
ATOM 668 C CA . VAL A 1 86 ? -0.141 3.481 9.029 1.00 97.56 86 VAL A CA 1
ATOM 669 C C . VAL A 1 86 ? -1.074 4.230 9.984 1.00 97.56 86 VAL A C 1
ATOM 671 O O . VAL A 1 86 ? -0.805 4.331 11.188 1.00 97.56 86 VAL A O 1
ATOM 674 N N . LYS A 1 87 ? -2.193 4.746 9.461 1.00 97.00 87 LYS A N 1
ATOM 675 C CA . LYS A 1 87 ? -3.189 5.473 10.260 1.00 97.00 87 LYS A CA 1
ATOM 676 C C . LYS A 1 87 ? -3.676 4.604 11.414 1.00 97.00 87 LYS A C 1
ATOM 678 O O . LYS A 1 87 ? -3.863 3.399 11.271 1.00 97.00 87 LYS A O 1
ATOM 683 N N . THR A 1 88 ? -3.880 5.217 12.577 1.00 97.62 88 THR A N 1
ATOM 684 C CA . THR A 1 88 ? -4.347 4.503 13.769 1.00 97.62 88 THR A CA 1
ATOM 685 C C . THR A 1 88 ? -5.705 5.031 14.205 1.00 97.62 88 THR A C 1
ATOM 687 O O . THR A 1 88 ? -5.849 6.226 14.458 1.00 97.62 88 THR A O 1
ATOM 690 N N . ALA A 1 89 ? -6.684 4.139 14.358 1.00 97.31 89 ALA A N 1
ATOM 691 C CA . ALA A 1 89 ? -7.982 4.468 14.939 1.00 97.31 89 ALA A CA 1
ATOM 692 C C . ALA A 1 89 ? -8.523 3.301 15.766 1.00 97.31 89 ALA A C 1
ATOM 694 O O . ALA A 1 89 ? -8.432 2.144 15.369 1.00 97.31 89 ALA A O 1
ATOM 695 N N . ARG A 1 90 ? -9.154 3.600 16.909 1.00 96.94 90 ARG A N 1
ATOM 696 C CA . ARG A 1 90 ? -9.790 2.567 17.750 1.00 96.94 90 ARG A CA 1
ATOM 697 C C . ARG A 1 90 ? -10.998 1.912 17.076 1.00 96.94 90 ARG A C 1
ATOM 699 O O . ARG A 1 90 ? -11.303 0.764 17.369 1.00 96.94 90 ARG A O 1
ATOM 706 N N . LYS A 1 91 ? -11.699 2.661 16.225 1.00 96.50 91 LYS A N 1
ATOM 707 C CA . LYS A 1 91 ? -12.886 2.222 15.486 1.00 96.50 91 LYS A CA 1
ATOM 708 C C . LYS A 1 91 ? -12.708 2.624 14.016 1.00 96.50 91 LYS A C 1
ATOM 710 O O . LYS A 1 91 ? -13.097 3.738 13.668 1.00 96.50 91 LYS A O 1
ATOM 715 N N . PRO A 1 92 ? -12.026 1.803 13.196 1.00 96.06 92 PRO A N 1
ATOM 716 C CA . PRO A 1 92 ? -11.899 2.067 11.766 1.00 96.06 92 PRO A CA 1
ATOM 717 C C . PRO A 1 92 ? -13.265 1.949 11.059 1.00 96.06 92 PRO A C 1
ATOM 719 O O . PRO A 1 92 ? -14.222 1.442 11.657 1.00 96.06 92 PRO A O 1
ATOM 722 N N . PRO A 1 93 ? -13.374 2.416 9.802 1.00 94.25 93 PRO A N 1
ATOM 723 C CA . PRO A 1 93 ? -14.554 2.192 8.968 1.00 94.25 93 PRO A CA 1
ATOM 724 C C . PRO A 1 93 ? -14.910 0.698 8.834 1.00 94.25 93 PRO A C 1
ATOM 726 O O . PRO A 1 93 ? -14.045 -0.160 9.034 1.00 94.25 93 PRO A O 1
ATOM 729 N N . PRO A 1 94 ? -16.166 0.362 8.484 1.00 95.81 94 PRO A N 1
ATOM 730 C CA . PRO A 1 94 ? -16.558 -1.021 8.230 1.00 95.81 94 PRO A CA 1
ATOM 731 C C . PRO A 1 94 ? -15.785 -1.617 7.046 1.00 95.81 94 PRO A C 1
ATOM 733 O O . PRO A 1 94 ? -15.374 -0.901 6.131 1.00 95.81 94 PRO A O 1
ATOM 736 N N . LEU A 1 95 ? -15.622 -2.943 7.059 1.00 95.94 95 LEU A N 1
ATOM 737 C CA . LEU A 1 95 ? -14.963 -3.670 5.975 1.00 95.94 95 LEU A CA 1
ATOM 738 C C . LEU A 1 95 ? -15.739 -3.515 4.668 1.00 95.94 95 LEU A C 1
ATOM 740 O O . LEU A 1 95 ? -16.969 -3.552 4.659 1.00 95.94 95 LEU A O 1
ATOM 744 N N . ASN A 1 96 ? -15.004 -3.384 3.568 1.00 95.94 96 ASN A N 1
ATOM 745 C CA . ASN A 1 96 ? -15.575 -3.365 2.231 1.00 95.94 96 ASN A CA 1
ATOM 746 C C . ASN A 1 96 ? -15.841 -4.810 1.759 1.00 95.94 96 ASN A C 1
ATOM 748 O O . ASN A 1 96 ? -14.876 -5.535 1.513 1.00 95.94 96 ASN A O 1
ATOM 752 N N . PRO A 1 97 ? -17.104 -5.236 1.560 1.00 97.25 97 PRO A N 1
ATOM 753 C CA . PRO A 1 97 ? -17.407 -6.590 1.090 1.00 97.25 97 PRO A CA 1
ATOM 754 C C . PRO A 1 97 ? -16.872 -6.882 -0.319 1.00 97.25 97 PRO A C 1
ATOM 756 O O . PRO A 1 97 ? -16.665 -8.039 -0.669 1.00 97.25 97 PRO A O 1
ATOM 759 N N . GLU A 1 98 ? -16.629 -5.845 -1.128 1.00 97.44 98 GLU A N 1
ATOM 760 C CA . GLU A 1 98 ? -16.067 -5.979 -2.475 1.00 97.44 98 GLU A CA 1
ATOM 761 C C . GLU A 1 98 ? -14.531 -6.079 -2.483 1.00 97.44 98 GLU A C 1
ATOM 763 O O . GLU A 1 98 ? -13.950 -6.316 -3.543 1.00 97.44 98 GLU A O 1
ATOM 768 N N . GLU A 1 99 ? -13.850 -5.909 -1.338 1.00 97.69 99 GLU A N 1
ATOM 769 C CA . GLU A 1 99 ? -12.379 -5.939 -1.249 1.00 97.69 99 GLU A CA 1
ATOM 770 C C . GLU A 1 99 ? -11.767 -7.222 -1.841 1.00 97.69 99 GLU A C 1
ATOM 772 O O . GLU A 1 99 ? -10.827 -7.091 -2.630 1.00 97.69 99 GLU A O 1
ATOM 777 N N . PRO A 1 100 ? -12.297 -8.440 -1.589 1.00 96.94 100 PRO A N 1
ATOM 778 C CA . PRO A 1 100 ? -11.746 -9.658 -2.185 1.00 96.94 100 PRO A CA 1
ATOM 779 C C . PRO A 1 100 ? -11.839 -9.663 -3.716 1.00 96.94 100 PRO A C 1
ATOM 781 O O . PRO A 1 100 ? -10.872 -9.996 -4.400 1.00 96.94 100 PRO A O 1
ATOM 784 N N . LEU A 1 101 ? -12.979 -9.234 -4.269 1.00 97.38 101 LEU A N 1
ATOM 7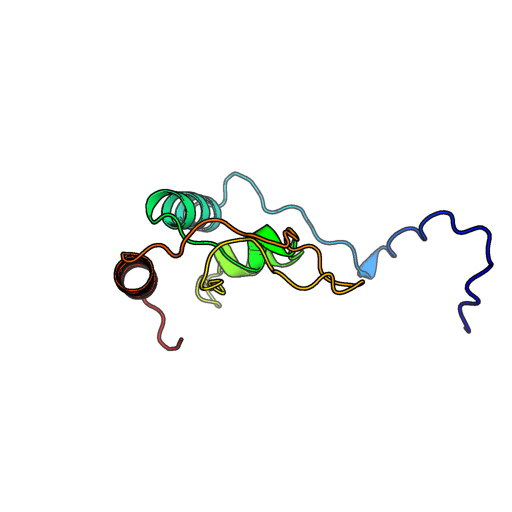85 C CA . LEU A 1 101 ? -13.182 -9.171 -5.717 1.00 97.38 101 LEU A CA 1
ATOM 786 C C . LEU A 1 101 ? -12.286 -8.107 -6.360 1.00 97.38 101 LEU A C 1
ATOM 788 O O . LEU A 1 101 ? -11.702 -8.338 -7.417 1.00 97.38 101 LEU A O 1
ATOM 792 N N . ASN A 1 102 ? -12.163 -6.940 -5.730 1.00 97.19 102 ASN A N 1
ATOM 793 C CA . ASN A 1 102 ? -11.306 -5.864 -6.218 1.00 97.19 102 ASN A CA 1
ATOM 794 C C . ASN A 1 102 ? -9.823 -6.237 -6.130 1.00 97.19 102 ASN A C 1
ATOM 796 O O . ASN A 1 102 ? -9.069 -5.923 -7.047 1.00 97.19 102 ASN A O 1
ATOM 800 N N . THR A 1 103 ? -9.423 -6.964 -5.086 1.00 95.38 103 THR A N 1
ATOM 801 C CA . THR A 1 103 ? -8.073 -7.525 -4.942 1.00 95.38 103 THR A CA 1
ATOM 802 C C . THR A 1 103 ? -7.778 -8.521 -6.062 1.00 95.38 103 THR A C 1
ATOM 804 O O . THR A 1 103 ? -6.749 -8.406 -6.723 1.00 95.38 103 THR A O 1
ATOM 807 N N . ALA A 1 104 ? -8.707 -9.437 -6.355 1.00 94.06 104 ALA A N 1
ATOM 808 C CA . ALA A 1 104 ? -8.557 -10.383 -7.460 1.00 94.06 104 ALA A CA 1
ATOM 809 C C . ALA A 1 104 ? -8.442 -9.678 -8.825 1.00 94.06 104 ALA A C 1
ATOM 811 O O . ALA A 1 104 ? -7.571 -10.024 -9.620 1.00 94.06 104 ALA A O 1
ATOM 812 N N . LYS A 1 105 ? -9.266 -8.647 -9.078 1.00 93.62 105 LYS A N 1
ATOM 813 C CA . LYS A 1 105 ? -9.169 -7.810 -10.289 1.00 93.62 105 LYS A CA 1
ATOM 814 C C . LYS A 1 105 ? -7.806 -7.124 -10.396 1.00 93.62 105 LYS A C 1
ATOM 816 O O . LYS A 1 105 ? -7.216 -7.125 -11.469 1.00 93.62 105 LYS A O 1
ATOM 821 N N . ALA A 1 106 ? -7.297 -6.573 -9.291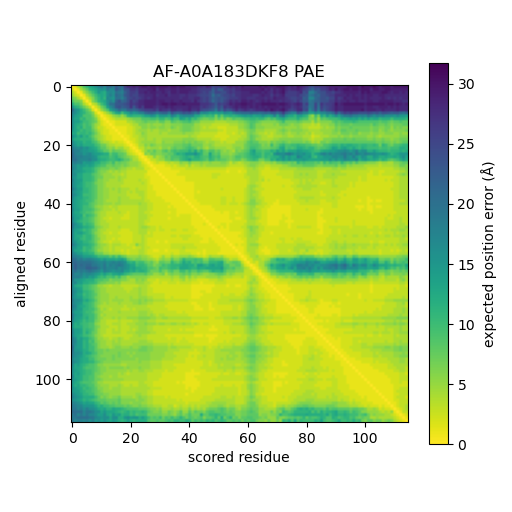 1.00 91.69 106 ALA A N 1
ATOM 822 C CA . ALA A 1 106 ? -5.985 -5.934 -9.267 1.00 91.69 106 ALA A CA 1
ATOM 823 C C . ALA A 1 106 ? -4.871 -6.918 -9.643 1.00 91.69 106 ALA A C 1
ATOM 825 O O . ALA A 1 106 ? -4.093 -6.637 -10.547 1.00 91.69 106 ALA A O 1
ATOM 826 N N . ILE A 1 107 ? -4.841 -8.088 -8.999 1.00 89.88 107 ILE A N 1
ATOM 827 C CA . ILE A 1 107 ? -3.831 -9.127 -9.244 1.00 89.88 107 ILE A CA 1
ATOM 828 C C . ILE A 1 107 ? -3.879 -9.617 -10.698 1.00 89.88 107 ILE A C 1
ATOM 830 O O . ILE A 1 107 ? -2.832 -9.728 -11.336 1.00 89.88 107 ILE A O 1
ATOM 834 N N . ALA A 1 108 ? -5.078 -9.867 -11.237 1.00 88.81 108 ALA A N 1
ATOM 835 C CA . ALA A 1 108 ? -5.252 -10.307 -12.621 1.00 88.81 108 ALA A CA 1
ATOM 836 C C . ALA A 1 108 ? -4.727 -9.269 -13.630 1.00 88.81 108 ALA A C 1
ATOM 838 O O . ALA A 1 108 ? -4.017 -9.622 -14.569 1.00 88.81 108 ALA A O 1
ATOM 839 N N . ASP A 1 109 ? -5.011 -7.985 -13.400 1.00 85.12 109 ASP A N 1
ATOM 840 C CA . ASP A 1 109 ? -4.540 -6.873 -14.235 1.00 85.12 109 ASP A CA 1
ATOM 841 C C . ASP A 1 109 ? -3.017 -6.637 -14.135 1.00 85.12 109 ASP A C 1
ATOM 843 O O . ASP A 1 109 ? -2.415 -6.019 -15.021 1.00 85.12 109 ASP A O 1
ATOM 847 N N . TRP A 1 110 ? -2.387 -7.050 -13.031 1.00 83.69 110 TRP A N 1
ATOM 848 C CA . TRP A 1 110 ? -0.946 -6.883 -12.806 1.00 83.69 110 TRP A CA 1
ATOM 849 C C . TRP A 1 110 ? -0.109 -7.973 -13.472 1.00 83.69 110 TRP A C 1
ATOM 851 O O . TRP A 1 110 ? 1.082 -7.761 -13.680 1.00 83.69 110 TRP A O 1
ATOM 861 N N . GLY A 1 111 ? -0.719 -9.101 -13.851 1.00 78.00 111 GLY A N 1
ATOM 862 C CA . GLY A 1 111 ? -0.024 -10.184 -14.551 1.00 78.00 111 GLY A CA 1
ATOM 863 C C . GLY A 1 111 ? 1.103 -10.808 -13.724 1.00 78.00 111 GLY A C 1
ATOM 864 O O . GLY A 1 111 ? 2.116 -11.230 -14.280 1.00 78.00 111 GLY A O 1
ATOM 865 N N . LEU A 1 112 ? 0.954 -10.823 -12.395 1.00 77.38 112 LEU A N 1
ATOM 866 C CA . LEU A 1 112 ? 1.960 -11.362 -11.484 1.00 77.38 112 LEU A CA 1
ATOM 867 C C . LEU A 1 112 ? 2.033 -12.887 -11.595 1.00 77.38 112 LEU A C 1
ATOM 869 O O . LEU A 1 112 ? 1.012 -13.570 -11.642 1.00 77.38 112 LEU A O 1
ATOM 873 N N . SER A 1 113 ? 3.249 -13.430 -11.566 1.00 73.25 113 SER A N 1
ATOM 874 C CA . SER A 1 113 ? 3.481 -14.879 -11.503 1.00 73.25 113 SER A CA 1
ATOM 875 C C . SER A 1 113 ? 3.310 -15.456 -10.094 1.00 73.25 113 SER A C 1
ATOM 877 O O . SER A 1 113 ? 3.264 -16.674 -9.935 1.00 73.25 113 SER A O 1
ATOM 879 N N . TYR A 1 114 ? 3.275 -14.599 -9.071 1.00 73.00 114 TYR A N 1
ATOM 880 C CA . TYR A 1 114 ? 3.189 -14.979 -7.664 1.00 73.00 114 TYR A CA 1
ATOM 881 C C . TYR A 1 114 ? 2.542 -13.857 -6.838 1.00 73.00 114 TYR A C 1
ATOM 883 O O . TYR A 1 114 ? 2.723 -12.680 -7.161 1.00 73.00 114 TYR A O 1
ATOM 891 N N . VAL A 1 115 ? 1.808 -14.230 -5.783 1.00 80.00 115 VAL A N 1
ATOM 892 C CA . VAL A 1 115 ? 1.151 -13.327 -4.818 1.00 80.00 115 VAL A CA 1
ATOM 893 C C . VAL A 1 115 ? 1.556 -13.709 -3.404 1.00 80.00 115 VAL A C 1
ATOM 895 O O . VAL A 1 115 ? 1.486 -14.918 -3.089 1.00 80.00 115 VAL A O 1
#

pLDDT: mean 87.26, std 12.55, range [41.75, 97.88]

Solvent-accessible surface area (backbone atoms only — not comparable to full-atom values): 7317 Å² total; per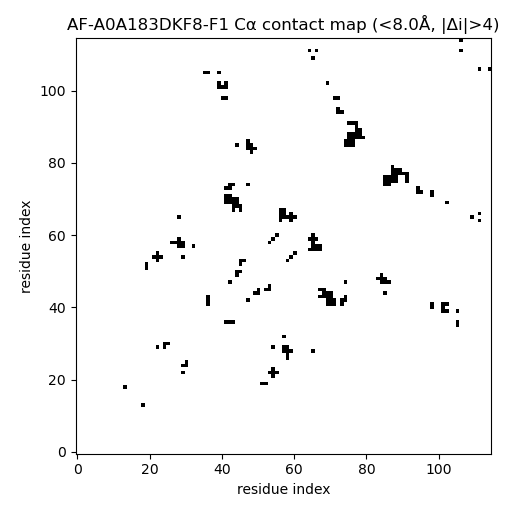-residue (Å²): 139,83,87,75,85,62,98,73,76,71,81,78,77,80,55,78,91,77,63,69,78,77,63,63,88,82,39,63,42,35,52,50,49,57,50,48,38,59,73,54,72,54,28,35,49,44,65,46,50,62,42,82,54,42,41,61,34,30,39,32,56,100,91,40,74,56,45,83,53,74,34,77,80,49,64,51,36,70,64,82,55,94,86,59,61,46,45,66,37,91,75,60,81,81,77,66,87,59,48,67,61,36,49,51,52,50,49,64,76,59,68,61,96,72,133

Organism: NCBI:txid637853

InterPro domains:
  IPR003698 Lipoyl synthase [PTHR10949] (6-115)
  IPR031691 Lipoyl synthase, N-terminal [PF16881] (7-51)
  IPR058240 Radical SAM superfamily [SSF102114] (29-115)

Secondary structure (DSSP, 8-state):
------SS-PPPPPPGGG--PPPPTT-HHHHHHHHHHHHTT-EEHHHHTT-TTHHHHHH--SSS-----EETT-SEESS--TT--SEE-SSPPPP-TTHHHHHHHHHHHHT-S--

Foldseek 3Di:
DDDDCDPPPDDDDDDPVRDADDQDPPLPQLVVLVVLCVVLVWAFCCVQQVNSCSNCQRSPDPPGANHTHTDAQHQEDCDDDVNGNTHHDVDDDDHDPCHVVSVVVSCVVSPDPDD

Nearest PDB structures (foldseek):
  5exk-assembly4_G  TM=9.089E-01  e=2.737E-07  Mycobacterium tuberculosis H37Rv
  4u0p-assembly1_B  TM=8.375E-01  e=1.123E-06  Thermosynechococcus vestitus BP-1
  4u0o-assembly1_B  TM=8.756E-01  e=2.876E-06  Thermosynechococcus vestitus BP-1